Protein 5UMR (pdb70)

InterPro domains:
  IPR000969 FACT complex subunit SSRP1/POB3 [PR00887] (209-225)
  IPR000969 FACT complex subunit SSRP1/POB3 [PR00887] (231-247)
  IPR000969 FACT complex subunit SSRP1/POB3 [PR00887] (254-270)
  IPR000969 FACT complex subunit SSRP1/POB3 [PR00887] (319-332)
  IPR000969 FACT complex subunit SSRP1/POB3 [PR00887] (346-364)
  IPR000969 FACT complex subunit SSRP1/POB3 [PR00887] (364-381)
  IPR000969 FACT complex subunit SSRP1/POB3 [PR00887] (387-403)
  IPR000969 FACT complex subunit SSRP1/POB3 [PR00887] (403-421)
  IPR009071 High mobility group box domain [PF00505] (547-615)
  IPR009071 High mobility group box domain [PS50118] (547-615)
  IPR009071 High mobility group box domain [SM00398] (546-616)
  IPR011993 PH-like domain superfamily [G3DSA:2.30.29.30] (1-93)
  IPR011993 PH-like domain superfamily [G3DSA:2.30.29.30] (329-437)
  IPR013719 Histone chaperone RTT106/FACT complex subunit SPT16-like, middle domain [PF08512] (339-427)
  IPR013719 Histone chaperone RTT106/FACT complex subunit SPT16-like, middle domain [SM01287] (338-428)
  IPR024954 SSRP1, dimerization domain [PF03531] (106-170)
  IPR035417 FACT complex subunit SSRP1/POB3, N-terminal PH domain [PF17292] (6-97)
  IPR036910 High mobility group box domain superfamily [G3DSA:1.10.30.10] (539-615)
  IPR036910 High mobility group box domain superfamily [SSF47095] (539-619)
  IPR038167 SSRP1 domain superfamily [G3DSA:2.30.29.220] (95-175)

Radius of gyration: 12.21 Å; Cα contacts (8 Å, |Δi|>4): 219; chains: 1; bounding box: 29×26×31 Å

Secondary structure (DSSP, 8-state):
--EEEEEEEEE-STT--EEEEEEESSEEEEEETTT--EEEEEGGGEEEEEEEE-SSSEEEEEEETTS-EEEEEEE-GGGHHHHHHHHHHHS------

Structure (mmCIF, N/CA/C/O backbone):
data_5UMR
#
_entry.id   5UMR
#
_cell.length_a   37.958
_cell.length_b   37.958
_cell.length_c   67.288
_cell.angle_alpha   90.00
_cell.angle_beta   90.00
_cell.angle_gamma   90.00
#
_symmetry.space_group_name_H-M   'P 43'
#
loop_
_entity.id
_entity.type
_entity.pdbx_description
1 polymer 'FACT complex subunit SSRP1'
2 water water
#
loop_
_atom_site.group_PDB
_atom_site.id
_atom_site.type_symbol
_atom_site.label_atom_id
_atom_site.label_alt_id
_atom_site.label_comp_id
_atom_site.la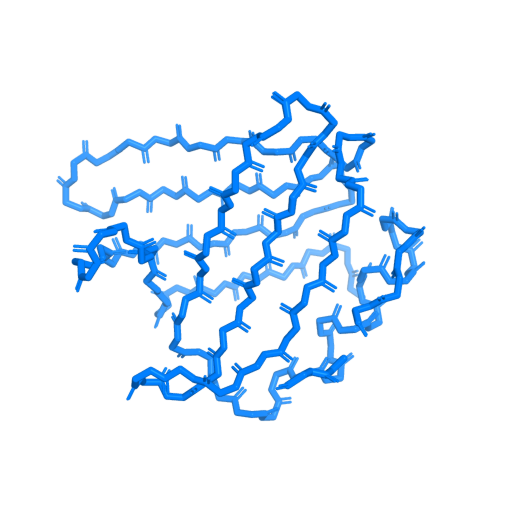bel_asym_id
_atom_site.label_entity_id
_atom_site.label_seq_id
_atom_site.pdbx_PDB_ins_code
_atom_site.Cartn_x
_atom_site.Cartn_y
_atom_site.Cartn_z
_atom_site.occupancy
_atom_site.B_iso_or_equiv
_atom_site.auth_seq_id
_atom_site.auth_comp_id
_atom_site.auth_asym_id
_atom_site.auth_atom_id
_atom_site.pdbx_PDB_model_num
ATOM 18 N N . ALA A 1 4 ? 41.911 27.968 39.041 1.00 50.53 2 ALA A N 1
ATOM 19 C CA . ALA A 1 4 ? 41.154 28.911 38.230 1.00 45.48 2 ALA A CA 1
ATOM 20 C C . ALA A 1 4 ? 39.701 28.472 38.118 1.00 39.69 2 ALA A C 1
ATOM 21 O O . ALA A 1 4 ? 39.404 27.290 37.927 1.00 38.77 2 ALA A O 1
ATOM 28 N N . GLU A 1 5 ? 38.790 29.439 38.245 1.00 35.84 3 GLU A N 1
ATOM 29 C CA . GLU A 1 5 ? 37.369 29.198 38.042 1.00 33.54 3 GLU A CA 1
ATOM 30 C C . GLU A 1 5 ? 36.927 29.549 36.632 1.00 25.83 3 GLU A C 1
ATOM 31 O O . GLU A 1 5 ? 35.805 29.191 36.242 1.00 22.54 3 GLU A O 1
ATOM 43 N N . THR A 1 6 ? 37.780 30.235 35.867 1.00 23.89 4 THR A N 1
ATOM 44 C CA . THR A 1 6 ? 37.537 30.487 34.453 1.00 22.95 4 THR A CA 1
ATOM 45 C C . THR A 1 6 ? 38.838 30.372 33.677 1.00 22.10 4 THR A C 1
ATOM 46 O O . THR A 1 6 ? 39.925 30.630 34.201 1.00 25.47 4 THR A O 1
ATOM 57 N N . LEU A 1 7 ? 38.706 30.014 32.408 1.00 20.19 5 LEU A N 1
ATOM 58 C CA . LEU A 1 7 ? 39.789 30.081 31.444 1.00 19.75 5 LEU A CA 1
ATOM 59 C C . LEU A 1 7 ? 39.227 30.702 30.181 1.00 17.65 5 LEU A C 1
ATOM 60 O O . LEU A 1 7 ? 38.103 30.388 29.782 1.00 21.87 5 LEU A O 1
ATOM 76 N N . GLU A 1 8 ? 40.012 31.560 29.549 1.00 18.27 6 GLU A N 1
ATOM 77 C CA . GLU A 1 8 ? 39.600 32.242 28.332 1.00 19.22 6 GLU A CA 1
ATOM 78 C C . GLU A 1 8 ? 40.671 32.059 27.271 1.00 19.16 6 GLU A C 1
ATOM 79 O O . GLU A 1 8 ? 41.865 32.157 27.563 1.00 21.49 6 GLU A O 1
ATOM 91 N N . PHE A 1 9 ? 40.233 31.789 26.043 1.00 17.56 7 PHE A N 1
ATOM 92 C CA . PHE A 1 9 ? 41.113 31.673 24.883 1.00 18.76 7 PHE A CA 1
ATOM 93 C C . PHE A 1 9 ? 40.531 32.549 23.787 1.00 18.99 7 PHE A C 1
ATOM 94 O O . PHE A 1 9 ? 39.459 32.249 23.255 1.00 20.87 7 PHE A O 1
ATOM 111 N N . ASN A 1 10 ? 41.228 33.629 23.452 1.00 20.89 8 ASN A N 1
ATOM 112 C CA . ASN A 1 10 ? 40.729 34.561 22.455 1.00 24.12 8 ASN A CA 1
ATOM 11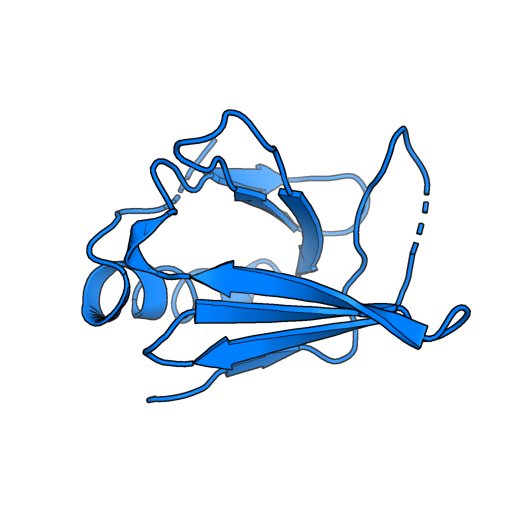3 C C . ASN A 1 10 ? 41.276 34.299 21.066 1.00 22.38 8 ASN A C 1
ATOM 114 O O . ASN A 1 10 ? 40.917 35.021 20.127 1.00 26.70 8 ASN A O 1
ATOM 125 N N . ASP A 1 11 ? 42.112 33.280 20.907 1.00 19.25 9 ASP A N 1
ATOM 126 C CA . ASP A 1 11 ? 42.831 33.066 19.661 1.00 19.76 9 ASP A CA 1
ATOM 127 C C . ASP A 1 11 ? 42.676 31.640 19.155 1.00 21.61 9 ASP A C 1
ATOM 128 O O . ASP A 1 11 ? 43.573 31.112 18.488 1.00 24.20 9 ASP A O 1
ATOM 137 N N . VAL A 1 12 ? 41.532 31.012 19.429 1.00 18.33 10 VAL A N 1
ATOM 138 C CA . VAL A 1 12 ? 41.274 29.662 18.927 1.00 18.84 10 VAL A CA 1
ATOM 139 C C . VAL A 1 12 ? 40.164 29.677 17.880 1.00 16.89 10 VAL A C 1
ATOM 140 O O . VAL A 1 12 ? 39.598 30.728 17.564 1.00 19.39 10 VAL A O 1
ATOM 153 N N . TYR A 1 13 ? 39.865 28.517 17.316 1.00 16.75 11 TYR A N 1
ATOM 154 C CA . TYR A 1 13 ? 38.957 28.419 16.189 1.00 17.88 11 TYR A CA 1
ATOM 155 C C . TYR A 1 13 ? 38.007 27.261 16.395 1.00 17.46 11 TYR A C 1
ATOM 156 O O . TYR A 1 13 ? 38.417 26.200 16.861 1.00 21.11 11 TYR A O 1
ATOM 174 N N . GLN A 1 14 ? 36.740 27.447 16.031 1.00 15.61 12 GLN A N 1
ATOM 175 C CA . GLN A 1 14 ? 35.854 26.304 15.923 1.00 17.95 12 GLN A CA 1
ATOM 176 C C . GLN A 1 14 ? 36.060 25.669 14.558 1.00 18.83 12 GLN A C 1
ATOM 177 O O . GLN A 1 14 ? 36.031 26.359 13.532 1.00 20.65 12 GLN A O 1
ATOM 191 N N . GLU A 1 15 ? 36.268 24.360 14.541 1.00 20.27 13 GLU A N 1
ATOM 192 C CA . GLU A 1 15 ? 36.483 23.623 13.302 1.00 22.29 13 GLU A CA 1
ATOM 193 C C . GLU A 1 15 ? 35.183 22.935 12.912 1.00 23.20 13 GLU A C 1
ATOM 194 O O . GLU A 1 15 ? 34.670 22.098 13.660 1.00 23.68 13 GLU A O 1
ATOM 206 N N . VAL A 1 16 ? 34.641 23.313 11.760 1.00 26.74 14 VAL A N 1
ATOM 207 C CA . VAL A 1 16 ? 33.378 22.778 11.263 1.00 33.54 14 VAL A CA 1
ATOM 208 C C . VAL A 1 16 ? 33.607 22.382 9.809 1.00 38.60 14 VAL A C 1
ATOM 209 O O . VAL A 1 16 ? 33.771 23.252 8.944 1.00 38.30 14 VAL A O 1
ATOM 222 N N . LYS A 1 17 ? 33.634 21.077 9.542 1.00 43.18 15 LYS A N 1
ATOM 223 C CA . LYS A 1 17 ? 33.754 20.565 8.176 1.00 47.08 15 LYS A CA 1
ATOM 224 C C . LYS A 1 17 ? 34.955 21.171 7.458 1.00 45.83 15 LYS A C 1
ATOM 225 O O . LYS A 1 17 ? 34.866 21.596 6.306 1.00 47.00 15 LYS A O 1
ATOM 244 N N . GLY A 1 18 ? 36.093 21.223 8.151 1.00 42.74 16 GLY A N 1
ATOM 245 C CA . GLY A 1 18 ? 37.309 21.774 7.595 1.00 42.16 16 GLY A CA 1
ATOM 246 C C . GLY A 1 18 ? 37.452 23.278 7.688 1.00 41.71 16 GLY A C 1
ATOM 247 O O . GLY A 1 18 ? 38.564 23.788 7.501 1.00 42.71 16 GLY A O 1
ATOM 251 N N . SER A 1 19 ? 36.375 24.010 7.963 1.00 39.92 17 SER A N 1
ATOM 252 C CA . SER A 1 19 ? 36.465 25.456 8.093 1.00 40.24 17 SER A CA 1
ATOM 253 C C . SER A 1 19 ? 36.888 25.826 9.508 1.00 33.60 17 SER A C 1
ATOM 254 O O . SER A 1 19 ? 36.520 25.164 10.476 1.00 31.10 17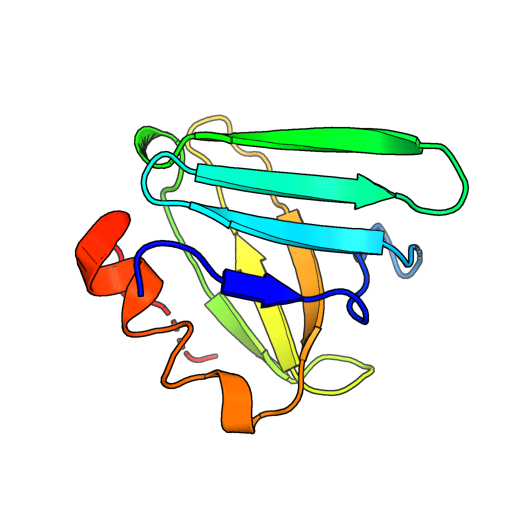 SER A O 1
ATOM 293 N N . ASN A 1 21 ? 36.726 28.789 12.165 1.00 23.21 19 ASN A N 1
ATOM 294 C CA . ASN A 1 21 ? 35.991 30.003 12.487 1.00 24.27 19 ASN A CA 1
ATOM 295 C C . ASN A 1 21 ? 36.586 30.610 13.744 1.00 20.29 19 ASN A C 1
ATOM 296 O O . ASN A 1 21 ? 36.465 30.036 14.830 1.00 20.45 19 ASN A O 1
ATOM 307 N N . ASP A 1 22 ? 37.218 31.768 13.607 1.00 21.45 20 ASP A N 1
ATOM 308 C CA . ASP A 1 22 ? 37.847 32.348 14.779 1.00 22.35 20 ASP A CA 1
ATOM 309 C C . ASP A 1 22 ? 36.800 32.856 15.760 1.00 19.49 20 ASP A C 1
ATOM 310 O O . ASP A 1 22 ? 35.682 33.247 15.403 1.00 20.37 20 ASP A O 1
ATOM 319 N N . GLY A 1 23 ? 37.171 32.825 17.024 1.00 21.28 21 GLY A N 1
ATOM 320 C CA . GLY A 1 23 ? 36.284 33.320 18.041 1.00 22.20 21 GLY A CA 1
ATOM 321 C C . GLY A 1 23 ? 36.929 33.221 19.390 1.00 22.30 21 GLY A C 1
ATOM 322 O O . GLY A 1 23 ? 38.142 33.048 19.514 1.00 25.78 21 GLY A O 1
ATOM 326 N N . ARG A 1 24 ? 36.088 33.347 20.398 1.00 19.38 22 ARG A N 1
ATOM 327 C CA . ARG A 1 24 ? 36.521 33.404 21.782 1.00 18.54 22 ARG A CA 1
ATOM 328 C C . ARG A 1 24 ? 35.867 32.259 22.527 1.00 16.18 22 ARG A C 1
ATOM 329 O O . ARG A 1 24 ? 34.647 32.090 22.455 1.00 17.69 22 ARG A O 1
ATOM 350 N N . LEU A 1 25 ? 36.675 31.498 23.249 1.00 16.15 23 LEU A N 1
ATOM 351 C CA . LEU A 1 25 ? 36.225 30.346 24.015 1.00 15.25 23 LEU A CA 1
ATOM 352 C C . LEU A 1 25 ? 36.400 30.656 25.490 1.00 15.72 23 LEU A C 1
ATOM 353 O O . LEU A 1 25 ? 37.481 31.081 25.910 1.00 17.18 23 LEU A O 1
ATOM 369 N N . ARG A 1 26 ? 35.331 30.481 26.267 1.00 14.39 24 ARG A N 1
ATOM 370 C CA . ARG A 1 26 ? 35.376 30.757 27.694 1.00 16.01 24 ARG A CA 1
ATOM 371 C C . ARG A 1 26 ? 34.864 29.544 28.456 1.00 14.47 24 ARG A C 1
ATOM 372 O O . ARG A 1 26 ? 33.751 29.075 28.205 1.00 16.65 24 ARG A O 1
ATOM 393 N N . LEU A 1 27 ? 35.676 29.040 29.383 1.00 14.96 25 LEU A N 1
ATOM 394 C CA . LEU A 1 27 ? 35.301 27.946 30.265 1.00 15.65 25 LEU A CA 1
ATOM 395 C C . LEU A 1 27 ? 35.029 28.509 31.648 1.00 15.24 25 LEU A C 1
ATOM 396 O O . LEU A 1 27 ? 35.840 29.265 32.186 1.00 17.97 25 LEU A O 1
ATOM 412 N N . SER A 1 28 ? 33.892 28.139 32.213 1.00 14.86 26 SER A N 1
ATOM 413 C CA . SER A 1 28 ? 33.551 28.479 33.580 1.00 15.81 26 SER A CA 1
ATOM 414 C C . SER A 1 28 ? 33.129 27.195 34.275 1.00 15.96 26 SER A C 1
ATOM 415 O O . SER A 1 28 ? 33.016 26.141 33.650 1.00 16.19 26 SER A O 1
ATOM 423 N N . ARG A 1 29 ? 32.846 27.282 35.574 1.00 16.62 27 ARG A N 1
ATOM 424 C CA . ARG A 1 29 ? 32.484 26.071 36.293 1.00 16.99 27 ARG A CA 1
ATOM 425 C C . ARG A 1 29 ? 31.203 25.468 35.749 1.00 16.99 27 ARG A C 1
ATOM 426 O O . ARG A 1 29 ? 31.039 24.242 35.773 1.00 20.81 27 ARG A O 1
ATOM 447 N N . GLN A 1 30 ? 30.303 26.297 35.229 1.00 15.84 28 GLN A N 1
ATOM 448 C CA . GLN A 1 30 ? 29.028 25.809 34.720 1.00 16.60 28 GLN A CA 1
ATOM 449 C C . GLN A 1 30 ? 29.114 25.250 33.304 1.00 16.49 28 GLN A C 1
ATOM 450 O O . GLN A 1 30 ? 28.281 24.420 32.940 1.00 19.72 28 GLN A O 1
ATOM 464 N N . GLY A 1 31 ? 30.057 25.698 32.484 1.00 14.56 29 GLY A N 1
ATOM 465 C CA . GLY A 1 31 ? 30.146 25.159 31.139 1.00 14.89 29 GLY A CA 1
ATOM 466 C C . GLY A 1 3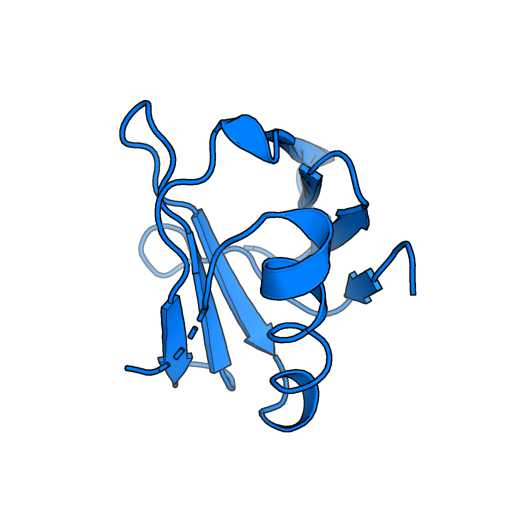1 ? 31.020 26.014 30.238 1.00 13.92 29 GLY A C 1
ATOM 467 O O . GLY A 1 31 ? 31.857 26.794 30.699 1.00 14.90 29 GLY A O 1
ATOM 471 N N . ILE A 1 32 ? 30.792 25.845 28.944 1.00 14.44 30 ILE A N 1
ATOM 472 C CA . ILE A 1 32 ? 31.673 26.374 27.914 1.00 14.49 30 ILE A CA 1
ATOM 473 C C . ILE A 1 32 ? 30.848 27.233 26.970 1.00 15.53 30 ILE A C 1
ATOM 474 O O . ILE A 1 32 ? 29.742 26.850 26.574 1.00 18.17 30 ILE A O 1
ATOM 490 N N . ILE A 1 33 ? 31.384 28.401 26.623 1.00 15.24 31 ILE A N 1
ATOM 491 C CA . ILE A 1 33 ? 30.758 29.307 25.666 1.00 14.68 31 ILE A CA 1
ATOM 492 C C . ILE A 1 33 ? 31.768 29.602 24.573 1.00 14.27 31 ILE A C 1
ATOM 493 O O . ILE A 1 33 ? 32.932 29.912 24.861 1.00 15.42 31 ILE A O 1
ATOM 509 N N . PHE A 1 34 ? 31.319 29.514 23.326 1.00 13.92 32 PHE A N 1
ATOM 510 C CA . PHE A 1 34 ? 32.102 29.961 22.184 1.00 14.30 32 PHE A CA 1
ATOM 511 C C . PHE A 1 34 ? 31.313 31.019 21.436 1.00 14.82 32 PHE A C 1
ATOM 512 O O . PHE A 1 34 ? 30.126 30.821 21.152 1.00 16.27 32 PHE A O 1
ATOM 529 N N . LYS A 1 35 ? 31.974 32.127 21.094 1.00 16.69 33 LYS A N 1
ATOM 530 C CA . LYS A 1 35 ? 31.360 33.185 20.297 1.00 16.42 33 LYS A CA 1
ATOM 531 C C . LYS A 1 35 ? 32.186 33.374 19.037 1.00 17.20 33 LYS A C 1
ATOM 532 O O . LYS A 1 35 ? 33.383 33.673 19.113 1.00 17.62 33 LYS A O 1
ATOM 551 N N . ASN A 1 36 ? 31.542 33.192 17.891 1.00 17.99 34 ASN A N 1
ATOM 552 C CA . ASN A 1 36 ? 32.173 33.388 16.593 1.00 18.11 34 ASN A CA 1
ATOM 553 C C . ASN A 1 36 ? 32.367 34.884 16.353 1.00 20.11 34 ASN A C 1
ATOM 554 O O . ASN A 1 36 ? 31.409 35.660 16.430 1.00 20.69 34 ASN A O 1
ATOM 565 N N . SER A 1 37 ? 33.609 35.294 16.087 1.00 20.51 35 SER A N 1
ATOM 566 C CA . SER A 1 37 ? 33.927 36.713 15.942 1.00 23.58 35 SER A CA 1
ATOM 567 C C . SER A 1 37 ? 33.252 37.339 14.727 1.00 27.85 35 SER A C 1
ATOM 568 O O . SER A 1 37 ? 32.852 38.508 14.771 1.00 34.75 35 SER A O 1
ATOM 576 N N . LYS A 1 38 ? 33.147 36.598 13.627 1.00 24.81 36 LYS A N 1
ATOM 577 C CA . LYS A 1 38 ? 32.594 37.151 12.392 1.00 26.07 36 LYS A CA 1
ATOM 578 C C . LYS A 1 38 ? 31.077 37.270 12.461 1.00 25.95 36 LYS A C 1
ATOM 579 O O . LYS A 1 38 ? 30.515 38.338 12.194 1.00 28.41 36 LYS A O 1
ATOM 598 N N . THR A 1 39 ? 30.402 36.180 12.812 1.00 20.96 37 THR A N 1
ATOM 599 C CA . THR A 1 39 ? 28.955 36.086 12.731 1.00 20.75 37 THR A CA 1
ATOM 600 C C . THR A 1 39 ? 28.270 36.405 14.050 1.00 20.12 37 THR A C 1
ATOM 601 O O . THR A 1 39 ? 27.048 36.569 14.065 1.00 21.11 37 THR A O 1
ATOM 612 N N . GLY A 1 40 ? 29.022 36.465 15.148 1.00 20.18 38 GLY A N 1
ATOM 613 C CA . GLY A 1 40 ? 28.463 36.641 16.469 1.00 20.93 38 GLY A CA 1
ATOM 614 C C . GLY A 1 40 ? 27.735 35.439 17.019 1.00 20.26 38 GLY A C 1
ATOM 615 O O . GLY A 1 40 ? 27.147 35.540 18.092 1.00 22.96 38 GLY A O 1
ATOM 619 N N . LYS A 1 41 ? 27.758 34.302 16.329 1.00 18.96 39 LYS A N 1
ATOM 620 C CA . LYS A 1 41 ? 26.997 33.136 16.773 1.00 20.38 39 LYS A CA 1
ATOM 621 C C . LYS A 1 41 ? 27.584 32.591 18.061 1.00 19.33 39 LYS A C 1
ATOM 622 O O . LYS A 1 41 ? 28.788 32.338 18.142 1.00 19.12 39 LYS A O 1
ATOM 641 N N . VAL A 1 42 ? 26.729 32.421 19.070 1.00 20.72 40 VAL A N 1
ATOM 642 C CA . VAL A 1 42 ? 27.130 31.929 20.384 1.00 21.42 40 VAL A CA 1
ATOM 643 C C . VAL A 1 42 ? 26.625 30.502 20.540 1.00 23.50 40 VAL A C 1
ATOM 644 O O . VAL A 1 42 ? 25.461 30.203 20.232 1.00 25.28 40 VAL A O 1
ATOM 657 N N . ASP A 1 43 ? 27.504 29.622 21.001 1.00 21.24 41 ASP A N 1
ATOM 658 C CA . ASP A 1 43 ? 27.147 28.274 21.416 1.00 22.05 41 ASP A CA 1
ATOM 659 C C . ASP A 1 43 ? 27.495 28.094 22.884 1.00 18.65 41 ASP A C 1
ATOM 660 O O . ASP A 1 43 ? 28.508 28.618 23.361 1.00 19.36 41 ASP A O 1
ATOM 669 N N . ASN A 1 44 ? 26.648 27.341 23.581 1.00 20.41 42 ASN A N 1
ATOM 670 C CA . ASN A 1 44 ? 26.799 27.036 24.999 1.00 21.03 42 ASN A CA 1
ATOM 671 C C . ASN A 1 44 ? 26.767 25.521 25.183 1.00 20.45 42 ASN A C 1
ATOM 672 O O . ASN A 1 44 ? 25.913 24.841 24.605 1.00 23.43 42 ASN A O 1
ATOM 683 N N . ILE A 1 45 ? 27.657 25.003 26.027 1.00 18.77 43 ILE A N 1
ATOM 684 C CA . ILE A 1 45 ? 27.625 23.610 26.474 1.00 18.07 43 ILE A CA 1
ATOM 685 C C . ILE A 1 45 ? 27.576 23.642 27.995 1.00 18.02 43 ILE A C 1
ATOM 686 O O . ILE A 1 45 ? 28.456 24.238 28.622 1.00 19.34 43 ILE A O 1
ATOM 702 N N . GLN A 1 46 ? 26.558 23.010 28.593 1.00 18.14 44 GLN A N 1
ATOM 703 C CA . GLN A 1 46 ? 26.513 22.909 30.052 1.00 19.56 44 GLN A CA 1
ATOM 704 C C . GLN A 1 46 ? 27.461 21.807 30.498 1.00 18.94 44 GLN A C 1
ATOM 705 O O . GLN A 1 46 ? 27.594 20.783 29.825 1.00 19.35 44 GLN A O 1
ATOM 719 N N . ALA A 1 47 ? 28.111 22.011 31.646 1.00 19.80 45 ALA A N 1
ATOM 720 C CA . ALA A 1 47 ? 29.034 21.008 32.166 1.00 22.42 45 ALA A CA 1
ATOM 721 C C . ALA A 1 47 ? 28.390 19.626 32.183 1.00 22.16 45 ALA A C 1
ATOM 722 O O . ALA A 1 47 ? 29.000 18.634 31.769 1.00 23.59 45 ALA A O 1
ATOM 729 N N . GLY A 1 48 ? 27.156 19.541 32.675 1.00 24.38 46 GLY A N 1
ATOM 730 C CA . GLY A 1 48 ? 26.510 18.256 32.822 1.00 25.33 46 GLY A CA 1
ATOM 731 C C . GLY A 1 48 ? 26.168 17.580 31.513 1.00 28.21 46 GLY A C 1
ATOM 732 O O . GLY A 1 48 ? 25.853 16.384 31.518 1.00 32.69 46 GLY A O 1
ATOM 736 N N . GLU A 1 49 ? 26.207 18.319 30.402 1.00 24.56 47 GLU A N 1
ATOM 737 C CA . GLU A 1 49 ? 25.933 17.745 29.093 1.00 24.27 47 GLU A CA 1
ATOM 738 C C . GLU A 1 49 ? 27.161 17.073 28.486 1.00 22.20 47 GLU A C 1
ATOM 739 O O . GLU A 1 49 ? 27.021 16.313 27.530 1.00 23.44 47 GLU A O 1
ATOM 751 N N . LEU A 1 50 ? 28.354 17.335 29.011 1.00 19.65 48 LEU A N 1
ATOM 752 C CA . LEU A 1 50 ? 29.565 16.770 28.435 1.00 20.25 48 LEU A CA 1
ATOM 753 C C . LEU A 1 50 ? 29.675 15.298 28.788 1.00 23.48 48 LEU A C 1
ATOM 754 O O . LEU A 1 50 ? 29.562 14.924 29.959 1.00 27.88 48 LEU A O 1
ATOM 770 N N . THR A 1 51 ? 29.936 14.461 27.788 1.00 22.90 49 THR A N 1
ATOM 771 C CA . THR A 1 51 ? 30.204 13.061 28.060 1.00 24.03 49 THR A CA 1
ATOM 772 C C . THR A 1 51 ? 31.643 12.661 27.795 1.00 23.46 49 THR A C 1
ATOM 773 O O . THR A 1 51 ? 32.107 11.676 28.377 1.00 23.88 49 THR A O 1
ATOM 784 N N . GLU A 1 52 ? 32.357 13.398 26.949 1.00 22.92 50 GLU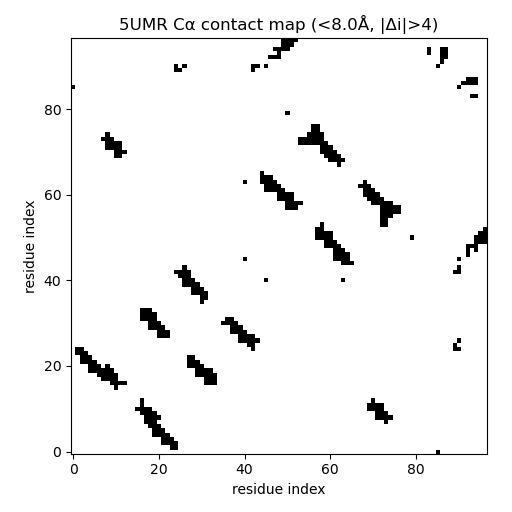 A N 1
ATOM 785 C CA . GLU A 1 52 ? 33.664 12.970 26.493 1.00 24.66 50 GLU A CA 1
ATOM 786 C C . GLU A 1 52 ? 34.442 14.206 26.080 1.00 20.56 50 GLU A C 1
ATOM 787 O O . GLU A 1 52 ? 33.887 15.114 25.459 1.00 20.49 50 GLU A O 1
ATOM 799 N N . GLY A 1 53 ? 35.722 14.238 26.430 1.00 19.26 51 GLY A N 1
ATOM 800 C CA . GLY A 1 53 ? 36.606 15.262 25.926 1.00 19.12 51 GLY A CA 1
ATOM 801 C C . GLY A 1 53 ? 37.900 14.649 25.450 1.00 19.28 51 GLY A C 1
ATOM 802 O O . GLY A 1 53 ? 38.499 13.847 26.169 1.00 20.24 51 GLY A O 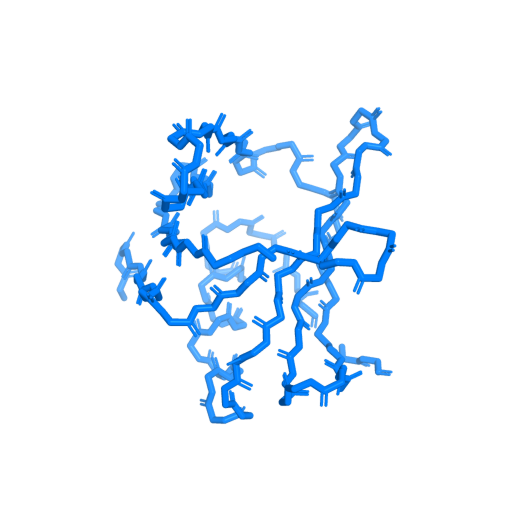1
ATOM 806 N N . ILE A 1 54 ? 38.347 15.042 24.260 1.00 18.24 52 ILE A N 1
ATOM 807 C CA . ILE A 1 54 ? 39.547 14.509 23.631 1.00 18.16 52 ILE A CA 1
ATOM 808 C C . ILE A 1 54 ? 40.480 15.667 23.292 1.00 17.53 52 ILE A C 1
ATOM 809 O O . ILE A 1 54 ? 40.039 16.719 22.812 1.00 18.34 52 ILE A O 1
ATOM 825 N N . TRP A 1 55 ? 41.772 15.467 23.546 1.00 18.06 53 TRP A N 1
ATOM 826 C CA . TRP A 1 55 ? 42.832 16.394 23.166 1.00 17.64 53 TRP A CA 1
ATOM 827 C C . TRP A 1 55 ? 43.718 15.710 22.135 1.00 17.66 53 TRP A C 1
ATOM 828 O O . TRP A 1 55 ? 44.203 14.596 22.376 1.00 21.22 53 TRP A O 1
ATOM 849 N N . ARG A 1 56 ? 43.922 16.361 20.989 1.00 17.66 54 ARG A N 1
ATOM 850 C CA . ARG A 1 56 ? 44.683 15.738 19.916 1.00 19.09 54 ARG A CA 1
ATOM 851 C C . ARG A 1 56 ? 45.353 16.803 19.057 1.00 18.65 54 ARG A C 1
ATOM 852 O O . ARG A 1 56 ? 44.950 17.966 19.050 1.00 18.01 54 ARG A O 1
ATOM 873 N N . ARG A 1 57 ? 46.372 16.387 18.301 1.00 20.54 55 ARG A N 1
ATOM 874 C CA . ARG A 1 57 ? 46.973 17.299 17.334 1.00 20.80 55 ARG A CA 1
ATOM 875 C C . ARG A 1 57 ? 46.013 17.515 16.164 1.00 21.22 55 ARG A C 1
ATOM 876 O O . ARG A 1 57 ? 45.368 16.576 15.685 1.00 23.50 55 ARG A O 1
ATOM 897 N N . VAL A 1 58 ? 45.912 18.768 15.716 1.00 19.64 56 VAL A N 1
ATOM 898 C CA . VAL A 1 58 ? 45.038 19.155 14.608 1.00 19.89 56 VAL A CA 1
ATOM 899 C C . VAL A 1 58 ? 45.869 19.974 13.625 1.00 22.96 56 VAL A C 1
ATOM 900 O O . VAL A 1 58 ? 47.096 20.020 13.739 1.00 22.10 56 VAL A O 1
ATOM 913 N N . ALA A 1 59 ? 45.215 20.640 12.664 1.00 22.95 57 ALA A N 1
ATOM 914 C CA . ALA A 1 59 ? 45.959 21.308 11.596 1.00 23.25 57 ALA A CA 1
ATOM 915 C C . ALA A 1 59 ? 46.777 22.485 12.114 1.00 22.60 57 ALA A C 1
ATOM 916 O O . ALA A 1 59 ? 47.885 22.734 11.623 1.00 26.12 57 ALA A O 1
ATOM 923 N N . LEU A 1 60 ? 46.241 23.230 13.084 1.00 20.94 58 LEU A N 1
ATOM 924 C CA . LEU A 1 60 ? 46.977 24.292 13.769 1.00 20.28 58 LEU A CA 1
ATOM 925 C C . LEU A 1 60 ? 47.052 23.928 15.244 1.00 19.29 58 LEU A C 1
ATOM 926 O O . LEU A 1 60 ? 46.042 23.990 15.960 1.00 18.75 58 LEU A O 1
ATOM 942 N N . GLY A 1 61 ? 48.241 23.527 15.683 1.00 19.15 59 GLY A N 1
ATOM 943 C CA . GLY A 1 61 ? 48.433 23.162 17.074 1.00 17.75 59 GLY A CA 1
ATOM 944 C C . GLY A 1 61 ? 47.604 21.963 17.486 1.00 16.86 59 GLY A C 1
ATOM 945 O O . GLY A 1 61 ? 47.496 20.961 16.773 1.00 19.47 59 GLY A O 1
ATOM 949 N N . HIS A 1 62 ? 47.036 22.058 18.677 1.00 15.70 60 HIS A N 1
ATOM 950 C CA . HIS A 1 62 ? 46.215 21.012 19.254 1.00 16.27 60 HIS A CA 1
ATOM 951 C C . HIS A 1 62 ? 44.778 21.487 19.344 1.00 14.36 60 HIS A C 1
ATOM 952 O O . HIS A 1 62 ? 44.487 22.680 19.248 1.00 15.36 60 HIS A O 1
ATOM 967 N N . GLY A 1 63 ? 43.878 20.535 19.514 1.00 14.79 61 GLY A N 1
ATOM 968 C CA . GLY A 1 63 ? 42.464 20.839 19.550 1.00 15.63 61 GLY A CA 1
ATOM 969 C C . GLY A 1 63 ? 41.750 19.977 20.563 1.00 15.43 61 GLY A C 1
ATOM 970 O O . GLY A 1 63 ? 42.206 18.889 20.921 1.00 16.36 61 GLY A O 1
ATOM 974 N N . LEU A 1 64 ? 40.628 20.506 21.045 1.00 15.51 62 LEU A N 1
ATOM 975 C CA . LEU A 1 64 ? 39.667 19.776 21.851 1.00 15.10 62 LEU A CA 1
ATOM 976 C C . LEU A 1 64 ? 38.552 19.269 20.953 1.00 15.60 62 LEU A C 1
ATOM 977 O O . LEU A 1 64 ? 38.085 19.982 20.062 1.00 16.92 62 LEU A O 1
ATOM 993 N N . LYS A 1 65 ? 38.133 18.031 21.184 1.00 15.67 63 LYS A N 1
ATOM 994 C CA . LYS A 1 65 ? 36.927 17.486 20.585 1.00 16.29 63 LYS A CA 1
ATOM 995 C C . LYS A 1 65 ? 36.015 17.053 21.720 1.00 16.60 63 LYS A C 1
ATOM 996 O O . LYS A 1 65 ? 36.398 16.208 22.536 1.00 19.18 63 LYS A O 1
ATOM 1015 N N . LEU A 1 66 ? 34.830 17.654 21.783 1.00 16.13 64 LEU A N 1
ATOM 1016 C CA . LEU A 1 66 ? 33.906 17.491 22.897 1.00 16.75 64 LEU A CA 1
ATOM 1017 C C . LEU A 1 66 ? 32.625 16.846 22.394 1.00 18.11 64 LEU A C 1
ATOM 1018 O O . LEU A 1 66 ? 32.090 17.248 21.357 1.00 20.79 64 LEU A O 1
ATOM 1034 N N A LEU A 1 67 ? 32.141 15.854 23.141 0.49 20.48 65 LEU A N 1
ATOM 1035 N N B LEU A 1 67 ? 32.133 15.846 23.127 0.51 18.09 65 LEU A N 1
ATOM 1036 C CA A LEU A 1 67 ? 30.900 15.156 22.850 0.49 23.28 65 LEU A CA 1
ATOM 1037 C CA B LEU A 1 67 ? 30.885 15.172 22.804 0.51 18.15 65 LEU A CA 1
ATOM 1038 C C A LEU A 1 67 ? 29.900 15.459 23.954 0.49 21.27 65 LEU A C 1
ATOM 1039 C C B LEU A 1 67 ? 29.894 15.403 23.933 0.51 19.28 65 LEU A C 1
ATOM 1040 O O A LEU A 1 67 ? 30.257 15.478 25.137 0.49 21.53 65 LEU A O 1
ATOM 1041 O O B LEU A 1 67 ? 30.255 15.323 25.111 0.51 20.60 65 LEU A O 1
ATOM 1072 N N . THR A 1 68 ? 28.652 15.699 23.570 1.00 21.66 66 THR A N 1
ATOM 1073 C CA . THR A 1 68 ? 27.591 15.934 24.533 1.00 24.53 66 THR A CA 1
ATOM 1074 C C . THR A 1 68 ? 26.598 14.775 24.536 1.00 26.29 66 THR A C 1
ATOM 1075 O O . THR A 1 68 ? 26.580 13.919 23.644 1.00 27.93 66 THR A O 1
ATOM 1087 N N . LYS A 1 69 ? 25.760 14.766 25.572 1.00 25.61 67 LYS A N 1
ATOM 1088 C CA . LYS A 1 69 ? 24.794 13.685 25.746 1.00 30.35 67 LYS A CA 1
ATOM 1089 C C . LYS A 1 69 ? 23.808 13.614 24.594 1.00 33.50 67 LYS A C 1
ATOM 1090 O O . LYS A 1 69 ? 23.304 12.529 24.275 1.00 33.86 67 LYS A O 1
ATOM 1109 N N A ASN A 1 70 ? 23.506 14.746 23.968 0.49 34.77 68 ASN A N 1
ATOM 1110 N N B ASN A 1 70 ? 23.511 14.747 23.961 0.51 33.72 68 ASN A N 1
ATOM 1111 C CA A ASN A 1 70 ? 22.568 14.767 22.854 0.49 37.59 68 ASN A CA 1
ATOM 1112 C CA B ASN A 1 70 ? 22.567 14.758 22.850 0.51 35.71 68 ASN A CA 1
ATOM 1113 C C A ASN A 1 70 ? 23.229 14.438 21.516 0.49 37.38 68 ASN A C 1
ATOM 1114 C C B ASN A 1 70 ? 23.207 14.368 21.523 0.51 36.41 68 ASN A C 1
ATOM 1115 O O A ASN A 1 70 ? 22.591 14.605 20.471 0.49 38.25 68 ASN A O 1
ATOM 1116 O O B ASN A 1 70 ? 22.531 14.420 20.490 0.51 37.48 68 ASN A O 1
ATOM 1137 N N . GLY A 1 71 ? 24.481 13.976 21.525 1.00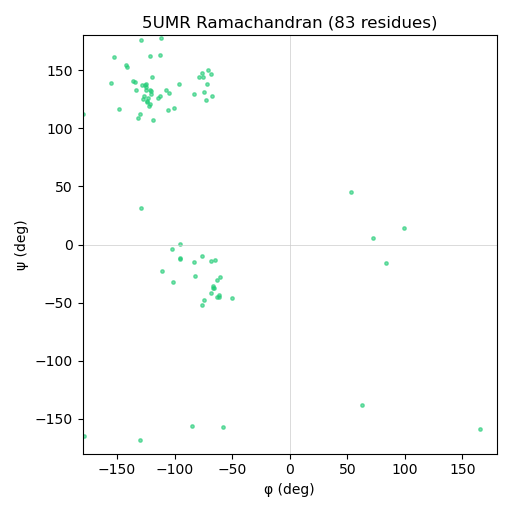 35.73 69 GLY A N 1
ATOM 1138 C CA . GLY A 1 71 ? 25.155 13.533 20.322 1.00 34.35 69 GLY A CA 1
ATOM 1139 C C . GLY A 1 71 ? 25.898 14.607 19.559 1.00 33.86 69 GLY A C 1
ATOM 1140 O O . GLY A 1 71 ? 26.476 14.306 18.503 1.00 35.86 69 GLY A O 1
ATOM 1145 N N . HIS A 1 72 ? 25.881 15.846 20.030 1.00 31.89 70 HIS A N 1
ATOM 1146 C CA . HIS A 1 72 ? 26.589 16.920 19.349 1.00 30.90 70 HIS A CA 1
ATOM 1147 C C . HIS A 1 72 ? 28.090 16.835 19.596 1.00 27.17 70 HIS A C 1
ATOM 1148 O O . HIS A 1 72 ? 28.550 16.440 20.672 1.00 27.73 70 HIS A O 1
ATOM 1163 N N . VAL A 1 73 ? 28.847 17.250 18.585 1.00 27.42 71 VAL A N 1
ATOM 1164 C CA . VAL A 1 73 ? 30.305 17.264 18.608 1.00 24.91 71 VAL A CA 1
ATOM 1165 C C . VAL A 1 73 ? 30.766 18.698 18.392 1.00 20.64 71 VAL A C 1
ATOM 1166 O O . VAL A 1 73 ? 30.286 19.386 17.479 1.00 23.93 71 VAL A O 1
ATOM 1179 N N . TYR A 1 74 ? 31.686 19.149 19.236 1.00 18.75 72 TYR A N 1
ATOM 1180 C CA . TYR A 1 74 ? 32.235 20.493 19.162 1.00 18.57 72 TYR A CA 1
ATOM 1181 C C . TYR A 1 74 ? 33.749 20.384 19.108 1.00 17.66 72 TYR A C 1
ATOM 1182 O O . TYR A 1 74 ? 34.349 19.702 19.945 1.00 19.61 72 TYR A O 1
ATOM 1200 N N . LYS A 1 75 ? 34.370 21.033 18.126 1.00 17.20 73 LYS A N 1
ATOM 1201 C CA . LYS A 1 75 ? 35.813 20.961 17.958 1.00 16.49 73 LYS A CA 1
ATOM 1202 C C . LYS A 1 75 ? 36.402 22.360 17.992 1.00 15.84 73 LYS A C 1
ATOM 1203 O O . LYS A 1 75 ? 35.981 23.230 17.225 1.00 17.48 73 LYS A O 1
ATOM 1222 N N . TYR A 1 76 ? 37.383 22.569 18.876 1.00 15.19 74 TYR A N 1
ATOM 1223 C CA . TYR A 1 76 ? 38.057 23.853 19.022 1.00 15.08 74 TYR A CA 1
ATOM 1224 C C . TYR A 1 76 ? 39.549 23.625 18.834 1.00 15.74 74 TYR A C 1
ATOM 1225 O O . TYR A 1 76 ? 40.155 22.830 19.555 1.00 19.25 74 TYR A O 1
ATOM 1243 N N . ASP A 1 77 ? 40.130 24.320 17.870 1.00 15.72 75 ASP A N 1
ATOM 1244 C CA . ASP A 1 77 ? 41.471 24.049 17.389 1.00 15.85 75 ASP A CA 1
ATOM 1245 C C . ASP A 1 77 ? 42.340 25.284 17.568 1.00 15.04 75 ASP A C 1
ATOM 1246 O O . ASP A 1 77 ? 41.839 26.396 17.727 1.00 15.48 75 ASP A O 1
ATOM 1255 N N . GLY A 1 78 ? 43.656 25.081 17.522 1.00 15.47 76 GLY A N 1
ATOM 1256 C CA . GLY A 1 78 ? 44.594 26.180 17.561 1.00 15.66 76 GLY A CA 1
ATOM 1257 C C . GLY A 1 78 ? 45.223 26.456 18.903 1.00 14.65 76 GLY A C 1
ATOM 1258 O O . GLY A 1 78 ? 45.793 27.541 19.087 1.00 17.52 76 GLY A O 1
ATOM 1262 N N . PHE A 1 79 ? 45.110 25.531 19.851 1.00 15.37 77 PHE A N 1
ATOM 1263 C CA . PHE A 1 79 ? 45.791 25.651 21.132 1.00 14.88 77 PHE A CA 1
ATOM 1264 C C . PHE A 1 79 ? 47.279 25.343 20.995 1.00 15.76 77 PHE A C 1
ATOM 1265 O O . PHE A 1 79 ? 47.681 24.436 20.258 1.00 16.76 77 PHE A O 1
ATOM 1282 N N . ARG A 1 80 ? 48.092 26.065 21.757 1.00 17.08 78 ARG A N 1
ATOM 1283 C CA . ARG A 1 80 ? 49.464 25.642 21.994 1.00 17.18 78 ARG A CA 1
ATOM 1284 C C . ARG A 1 80 ? 49.452 24.377 22.852 1.00 17.29 78 ARG A C 1
ATOM 1285 O O . ARG A 1 80 ? 48.573 24.178 23.702 1.00 18.31 78 ARG A O 1
ATOM 1306 N N . GLU A 1 81 ? 50.426 23.498 22.614 1.00 21.38 79 GLU A N 1
ATOM 1307 C CA . GLU A 1 81 ? 50.439 22.248 23.367 1.00 22.44 79 GLU A CA 1
ATOM 1308 C C . GLU A 1 81 ? 50.568 22.507 24.863 1.00 22.53 79 GLU A C 1
ATOM 1309 O O . GLU A 1 81 ? 50.068 21.717 25.677 1.00 24.96 79 GLU A O 1
ATOM 1321 N N . SER A 1 82 ? 51.193 23.626 25.241 1.00 23.37 80 SER A N 1
ATOM 1322 C CA . SER A 1 82 ? 51.391 23.971 26.645 1.00 24.49 80 SER A CA 1
ATOM 1323 C C . SER A 1 82 ? 50.091 24.225 27.390 1.00 23.52 80 SER A C 1
ATOM 1324 O O . SER A 1 82 ? 50.112 24.272 28.628 1.00 26.12 80 SER A O 1
ATOM 1332 N N . GLU A 1 83 ? 48.969 24.379 26.684 1.00 20.98 81 GLU A N 1
ATOM 1333 C CA . GLU A 1 83 ? 47.693 24.614 27.338 1.00 19.88 81 GLU A CA 1
ATOM 1334 C C . GLU A 1 83 ? 47.111 23.354 27.952 1.00 17.00 81 GLU A C 1
ATOM 1335 O O . GLU A 1 83 ? 46.117 23.453 28.677 1.00 19.27 81 GLU A O 1
ATOM 1347 N N . PHE A 1 84 ? 47.687 22.181 27.678 1.00 19.88 82 PHE A N 1
ATOM 1348 C CA . PHE A 1 84 ? 47.036 20.940 28.079 1.00 19.33 82 PHE A CA 1
ATOM 1349 C C . PHE A 1 84 ? 46.860 20.852 29.593 1.00 20.52 82 PHE A C 1
ATOM 1350 O O . PHE A 1 84 ? 45.792 20.472 30.080 1.00 21.06 82 PHE A O 1
ATOM 1367 N N . GLU A 1 85 ? 47.888 21.181 30.370 1.00 24.84 83 GLU A N 1
ATOM 1368 C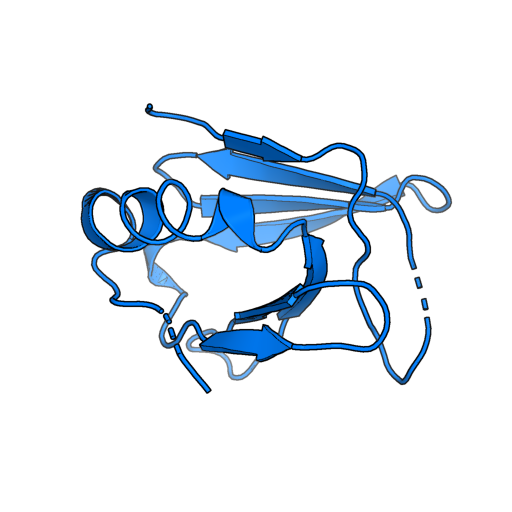 CA A GLU A 1 85 ? 47.798 20.956 31.810 0.30 26.62 83 GLU A CA 1
ATOM 1369 C CA B GLU A 1 85 ? 47.810 20.976 31.816 0.40 26.43 83 GLU A CA 1
ATOM 1370 C CA C GLU A 1 85 ? 47.791 20.948 31.805 0.30 26.62 83 GLU A CA 1
ATOM 1371 C C . GLU A 1 85 ? 46.663 21.760 32.430 1.00 25.27 83 GLU A C 1
ATOM 1372 O O . GLU A 1 85 ? 45.863 21.223 33.211 1.00 25.30 83 GLU A O 1
ATOM 1406 N N . LYS A 1 86 ? 46.538 23.051 32.089 1.00 24.01 84 LYS A N 1
ATOM 1407 C CA . LYS A 1 86 ? 45.442 23.830 32.670 1.00 22.20 84 LYS A CA 1
ATOM 1408 C C . LYS A 1 86 ? 44.079 23.349 32.183 1.00 19.58 84 LYS A C 1
ATOM 1409 O O . LYS A 1 86 ? 43.107 23.356 32.944 1.00 19.07 84 LYS A O 1
ATOM 1428 N N . LEU A 1 87 ? 43.983 22.919 30.925 1.00 17.80 85 LEU A N 1
ATOM 1429 C CA . LEU A 1 87 ? 42.706 22.418 30.429 1.00 16.03 85 LEU A CA 1
ATOM 1430 C C . LEU A 1 87 ? 42.345 21.104 31.093 1.00 16.65 85 LEU A C 1
ATOM 1431 O O . LEU A 1 87 ? 41.195 20.903 31.491 1.00 18.01 85 LEU A O 1
ATOM 1447 N N A SER A 1 88 ? 43.314 20.188 31.191 0.66 17.27 86 SER A N 1
ATOM 1448 N N B SER A 1 88 ? 43.314 20.194 31.227 0.34 19.48 86 SER A N 1
ATOM 1449 C CA A SER A 1 88 ? 43.076 18.901 31.835 0.66 17.67 86 SER A CA 1
ATOM 1450 C CA B SER A 1 88 ? 43.025 18.897 31.829 0.34 22.24 86 SER A CA 1
ATOM 1451 C C A SER A 1 88 ? 42.605 19.090 33.270 0.66 18.13 86 SER A C 1
ATOM 1452 C C B SER A 1 88 ? 42.642 19.038 33.297 0.34 20.99 86 SER A C 1
ATOM 1453 O O A SER A 1 88 ? 41.633 18.461 33.707 0.66 18.70 86 SER A O 1
ATOM 1454 O O B SER A 1 88 ? 41.754 18.327 33.782 0.34 21.42 86 SER A O 1
ATOM 1469 N N . ASP A 1 89 ? 43.285 19.959 34.018 1.00 20.60 87 ASP A N 1
ATOM 1470 C CA . ASP A 1 89 ? 42.907 20.195 35.407 1.00 22.50 87 ASP A CA 1
ATOM 1471 C C . ASP A 1 89 ? 41.503 20.781 35.496 1.00 19.88 87 ASP A C 1
ATOM 1472 O O . ASP A 1 89 ? 40.725 20.428 36.394 1.00 21.05 87 ASP A O 1
ATOM 1482 N N . PHE A 1 90 ? 41.170 21.709 34.601 1.00 17.91 88 PHE A N 1
ATOM 1483 C CA . PHE A 1 90 ? 39.849 22.334 34.651 1.00 17.35 88 PHE A CA 1
ATOM 1484 C C . PHE A 1 90 ? 38.757 21.302 34.406 1.00 14.98 88 PHE A C 1
ATOM 1485 O O . PHE A 1 90 ? 37.731 21.272 35.104 1.00 17.66 88 PHE A O 1
ATOM 1502 N N . PHE A 1 91 ? 38.955 20.454 33.396 1.00 16.20 89 PHE A N 1
ATOM 1503 C CA . PHE A 1 91 ? 37.966 19.428 33.083 1.00 16.20 89 PHE A CA 1
ATOM 1504 C C . PHE A 1 91 ? 37.786 18.468 34.249 1.00 18.19 89 PHE A C 1
ATOM 1505 O O . PHE A 1 91 ? 36.659 18.092 34.583 1.00 18.65 89 PHE A O 1
ATOM 1522 N N . LYS A 1 92 ? 38.889 18.046 34.866 1.00 18.94 90 LYS A N 1
ATOM 1523 C CA . LYS A 1 92 ? 38.803 17.079 35.956 1.00 20.53 90 LYS A CA 1
ATOM 1524 C C . LYS A 1 92 ? 38.152 17.691 37.191 1.00 20.35 90 LYS A C 1
ATOM 1525 O O . LYS A 1 92 ? 37.321 17.047 37.837 1.00 23.04 90 LYS A O 1
ATOM 1544 N N . THR A 1 93 ? 38.499 18.939 37.517 1.00 20.79 91 THR A N 1
ATOM 1545 C CA . THR A 1 93 ? 38.005 19.571 38.738 1.00 22.23 91 THR A CA 1
ATOM 1546 C C . THR A 1 93 ? 36.547 19.985 38.600 1.00 22.58 91 THR A C 1
ATOM 1547 O O . THR A 1 93 ? 35.723 19.738 39.496 1.00 24.90 91 THR A O 1
ATOM 1558 N N . HIS A 1 94 ? 36.211 20.648 37.499 1.00 20.11 92 HIS A N 1
ATOM 1559 C CA . HIS A 1 94 ? 34.894 21.259 37.385 1.00 20.89 92 HIS A CA 1
ATOM 1560 C C . HIS A 1 94 ? 33.905 20.463 36.544 1.00 21.05 92 HIS A C 1
ATOM 1561 O O . HIS A 1 94 ? 32.707 20.509 36.827 1.00 23.56 92 HIS A O 1
ATOM 1576 N N . TYR A 1 95 ? 34.354 19.744 35.513 1.00 19.71 93 TYR A N 1
ATOM 1577 C CA . TYR A 1 95 ? 33.443 18.991 34.658 1.00 20.57 93 TYR A CA 1
ATOM 1578 C C . TYR A 1 95 ? 33.449 17.505 34.970 1.00 24.52 93 TYR A C 1
ATOM 1579 O O . TYR A 1 95 ? 32.692 16.754 34.352 1.00 26.47 93 TYR A O 1
ATOM 1597 N N . ARG A 1 96 ? 34.314 17.081 35.889 1.00 22.84 94 ARG A N 1
ATOM 1598 C CA A ARG A 1 96 ? 34.391 15.698 36.341 0.74 25.45 94 ARG A CA 1
ATOM 1599 C CA B ARG A 1 96 ? 34.409 15.696 36.341 0.26 25.45 94 ARG A CA 1
ATOM 1600 C C . ARG A 1 96 ? 34.534 14.734 35.165 1.00 23.65 94 ARG A C 1
ATOM 1601 O O . ARG A 1 96 ? 33.845 13.717 35.076 1.00 23.96 94 ARG A O 1
ATOM 1642 N N . LEU A 1 97 ? 35.465 15.077 34.281 1.00 23.20 95 LEU A N 1
ATOM 1643 C CA A LEU A 1 97 ? 35.786 14.347 33.067 0.66 23.86 95 LEU A CA 1
ATOM 1644 C CA B LEU A 1 97 ? 35.785 14.348 33.067 0.34 23.86 95 LEU A CA 1
ATOM 1645 C C . LEU A 1 97 ? 37.297 14.377 32.910 1.00 20.97 95 LEU A C 1
ATOM 1646 O O . LEU A 1 97 ? 37.931 15.385 33.220 1.00 22.63 95 LEU A O 1
ATOM 1677 N N . GLU A 1 98 ? 37.879 13.298 32.401 1.00 19.06 96 GLU A N 1
ATOM 1678 C CA . GLU A 1 98 ? 39.317 13.252 32.151 1.00 23.17 96 GLU A CA 1
ATOM 1679 C C . GLU A 1 98 ? 39.593 13.369 30.659 1.00 23.22 96 GLU A C 1
ATOM 1680 O O . GLU A 1 98 ? 39.226 12.481 29.887 1.00 25.46 96 GLU A O 1
ATOM 1692 N N . LEU A 1 99 ? 40.263 14.445 30.259 1.00 21.78 97 LEU A N 1
ATOM 1693 C CA . LEU A 1 99 ? 40.573 14.623 28.848 1.00 22.72 97 LEU A CA 1
ATOM 1694 C C . LEU A 1 99 ? 41.386 13.445 28.336 1.00 25.50 97 LEU A C 1
ATOM 1695 O O . LEU A 1 99 ? 42.425 13.094 28.900 1.00 30.42 97 LEU A O 1
ATOM 1728 N N . GLU A 1 101 ? 43.905 11.786 25.784 1.00 29.54 99 GLU A N 1
ATOM 1729 C CA . GLU A 1 101 ? 44.927 12.203 24.834 1.00 30.43 99 GLU A CA 1
ATOM 1730 C C . GLU A 1 101 ? 44.964 11.218 23.675 1.00 33.06 99 GLU A C 1
ATOM 1731 O O . GLU A 1 101 ? 45.284 10.039 23.867 1.00 34.82 99 GLU A O 1
ATOM 1743 N N . LYS A 1 102 ? 44.651 11.700 22.475 1.00 35.18 100 LYS A N 1
ATOM 1744 C CA . LYS A 1 102 ? 44.673 10.855 21.286 1.00 39.39 100 LYS A CA 1
ATOM 1745 C C . LYS A 1 102 ? 45.521 11.461 20.177 1.00 41.10 100 LYS A C 1
ATOM 1746 O O . LYS A 1 102 ? 45.471 10.994 19.037 1.00 45.12 100 LYS A O 1
#

Foldseek 3Di:
DQKDKDQAKAWADPNDFGFIWMQGLQWIWTAGPPPRDIDTDGLQQWDAWEWEQDPAAIKIWTAGPVGDIIIMDHDHPVCVVVVQVSCCPRSVYGYYD

Solvent-accessible surface area: 6006 Å² total

Nearest PDB structures (foldseek):
  5umr-assembly1_A  TM=1.010E+00  e=1.161E-19  Homo sapiens
  9eh2-assembly1_y  TM=9.606E-01  e=4.434E-16  Homo sapiens
  3f5r-assembly1_A-2  TM=8.765E-01  e=4.568E-09  Saccharomyces cerevisiae
  7xti-assembly1_k  TM=8.895E-01  e=1.030E-08  Komagataella phaffii
  7xt7-assembly1_k  TM=8.895E-01  e=1.547E-08  Komagataella phaffii

B-factor: mean 31.37, std 13.26, range [13.92, 92.93]

Organism: Homo sapiens (NCBI:txid9606)

GO terms:
  GO:1902275 regulation of chromatin organization (P, IDA)
  GO:0005634 nucleus (C, EXP)
  GO:0005694 chromosome (C, EXP)
  GO:0005515 protein binding (F, IPI)
  GO:0003677 DNA binding (F, TAS)
  GO:0035101 FACT complex (C, IDA)
  GO:0140673 transcription elongation-coupled chromatin remodeling (P, IDA)
  GO:0005654 nucleoplasm (C, TAS)
  GO:0005654 nucleoplasm (C, IDA)
  GO:0005730 nucleolus (C, IDA)
  GO:0005634 nucleus (C, IDA)
  GO:0006337 nucleosome disassembly (P, IDA)
  GO:0003723 RNA binding (F, HDA)

Sequence (97 aa):
AETLEFNDVYQEVKGSNDGRLRLSRQGIIFKNSKTGKVDNIQAGELTEGIWRRVALGHGLKLLLTKNNGHVYKYDGFRESEFEEEKLSSDFFKTHYRRLLELEK